Protein AF-A0A1C3E6M0-F1 (afdb_monomer_lite)

Sequence (170 aa):
MLKSMIMTTCRLSLVVAIVCGVIVSLPVGAQEDAKPAKKPAQGVAQPFNLPDSIKLTDEQTKKLEELKKEATPKLEAAVKKVEDVLTKDQKKARKTASDTAKAAGKKGKELKDAVTEALKLSDEQKESMAKAEKELTDLQKATREQVVAMLTDEQKANLPTPGKKKAKAK

Foldseek 3Di:
DDDDDDDDDDDDDDDDDDDDDDDDDDDDDDDPCPPPDDDPDCLLCVLLDADPVFDDDPVLVVLSVVLSVVLNVVLVVLVVQLVVLADPVLVVQLVVQLVVCVVVVHDDPRSVVSSVVSSPHDPVSVVSNVVSVVSSVVSSVVSNVSNLVSDDPVSNVRGDDVPPDPPPPD

Structure (mmCIF, N/CA/C/O backbone):
data_AF-A0A1C3E6M0-F1
#
_entry.id   AF-A0A1C3E6M0-F1
#
loop_
_atom_site.group_PDB
_atom_site.id
_atom_site.type_symbol
_atom_site.label_atom_id
_atom_site.label_alt_id
_atom_site.label_comp_id
_atom_site.label_asym_id
_atom_site.label_entity_id
_atom_site.label_seq_id
_atom_site.pdbx_PDB_ins_code
_atom_site.Cartn_x
_atom_site.Cartn_y
_atom_site.Cartn_z
_atom_site.occupancy
_atom_site.B_iso_or_equiv
_atom_site.auth_seq_id
_atom_site.auth_comp_id
_atom_site.auth_asym_id
_atom_site.auth_atom_id
_atom_site.pdbx_PDB_model_num
ATOM 1 N N . MET A 1 1 ? -19.185 -0.957 -61.609 1.00 34.84 1 MET A N 1
ATOM 2 C CA . MET A 1 1 ? -17.955 -1.569 -61.063 1.00 34.84 1 MET A CA 1
ATOM 3 C C . MET A 1 1 ? -16.984 -0.461 -60.662 1.00 34.84 1 MET A C 1
ATOM 5 O O . MET A 1 1 ? -16.895 0.496 -61.410 1.00 34.84 1 MET A O 1
ATOM 9 N N . LEU A 1 2 ? -16.362 -0.613 -59.480 1.00 35.62 2 LEU A N 1
ATOM 10 C CA . LEU A 1 2 ? -15.117 -0.014 -58.929 1.00 35.62 2 LEU A CA 1
ATOM 11 C C . LEU A 1 2 ? -14.813 1.483 -59.199 1.00 35.62 2 LEU A C 1
ATOM 13 O O . LEU A 1 2 ? -14.630 1.885 -60.335 1.00 35.62 2 LEU A O 1
ATOM 17 N N . LYS A 1 3 ? -14.821 2.376 -58.191 1.00 40.97 3 LYS A N 1
ATOM 18 C CA . LYS A 1 3 ? -13.792 2.629 -57.138 1.00 40.97 3 LYS A CA 1
ATOM 19 C C . LYS A 1 3 ? -12.402 3.026 -57.668 1.00 40.97 3 LYS A C 1
ATOM 21 O O . LYS A 1 3 ? -11.694 2.167 -58.171 1.00 40.97 3 LYS A O 1
ATOM 26 N N . SER A 1 4 ? -12.002 4.275 -57.404 1.00 36.69 4 SER A N 1
ATOM 27 C CA . SER A 1 4 ? -10.713 4.679 -56.788 1.00 36.69 4 SER A CA 1
ATOM 28 C C . SER A 1 4 ? -10.644 6.212 -56.784 1.00 36.69 4 SER A C 1
ATOM 30 O O . SER A 1 4 ? -10.640 6.822 -57.843 1.00 36.69 4 SER A O 1
ATOM 32 N N . MET A 1 5 ? -10.908 6.899 -55.672 1.00 39.94 5 MET A N 1
ATOM 33 C CA . MET A 1 5 ? -10.100 7.088 -54.454 1.00 39.94 5 MET A CA 1
ATOM 34 C C . MET A 1 5 ? -8.982 8.124 -54.647 1.00 39.94 5 MET A C 1
ATOM 36 O O . MET A 1 5 ? -7.997 7.916 -55.347 1.00 39.94 5 MET A O 1
ATOM 40 N N . ILE A 1 6 ? -9.245 9.272 -54.023 1.00 43.56 6 ILE A N 1
ATOM 41 C CA . ILE A 1 6 ? -8.559 10.556 -54.099 1.00 43.56 6 ILE A CA 1
ATOM 42 C C . ILE A 1 6 ? -7.253 10.502 -53.309 1.00 43.56 6 ILE A C 1
ATOM 44 O O . ILE A 1 6 ? -7.228 10.179 -52.123 1.00 43.56 6 ILE A O 1
ATOM 48 N N . MET A 1 7 ? -6.182 10.860 -54.005 1.00 35.66 7 MET A N 1
ATOM 49 C CA . MET A 1 7 ? -4.851 11.136 -53.493 1.00 35.66 7 MET A CA 1
ATOM 50 C C . MET A 1 7 ? -4.698 12.654 -53.424 1.00 35.66 7 MET A C 1
ATOM 52 O O . MET A 1 7 ? -4.713 13.305 -54.466 1.00 35.66 7 MET A O 1
ATOM 56 N N . THR A 1 8 ? -4.553 13.248 -52.237 1.00 45.34 8 THR A N 1
ATOM 57 C CA . THR A 1 8 ? -3.971 14.596 -52.133 1.00 45.34 8 THR A CA 1
ATOM 58 C C . THR A 1 8 ? -3.277 14.805 -50.791 1.00 45.34 8 THR A C 1
ATOM 60 O O . THR A 1 8 ? -3.798 14.527 -49.716 1.00 45.34 8 THR A O 1
ATOM 63 N N . THR A 1 9 ? -2.045 15.255 -50.939 1.00 39.47 9 THR A N 1
ATOM 64 C CA . THR A 1 9 ? -0.929 15.470 -50.028 1.00 39.47 9 THR A CA 1
ATOM 65 C C . THR A 1 9 ? -1.027 16.761 -49.202 1.00 39.47 9 THR A C 1
ATOM 67 O O . THR A 1 9 ? -1.640 17.732 -49.627 1.00 39.47 9 THR A O 1
ATOM 70 N N . CYS A 1 10 ? -0.323 16.746 -48.059 1.00 37.41 10 CYS A N 1
ATOM 71 C CA . CYS A 1 10 ? 0.381 17.838 -47.362 1.00 37.41 10 CYS A CA 1
ATOM 72 C C . CYS A 1 10 ? -0.211 19.260 -47.336 1.00 37.41 10 CYS A C 1
ATOM 74 O O . CYS A 1 10 ? -0.262 19.922 -48.367 1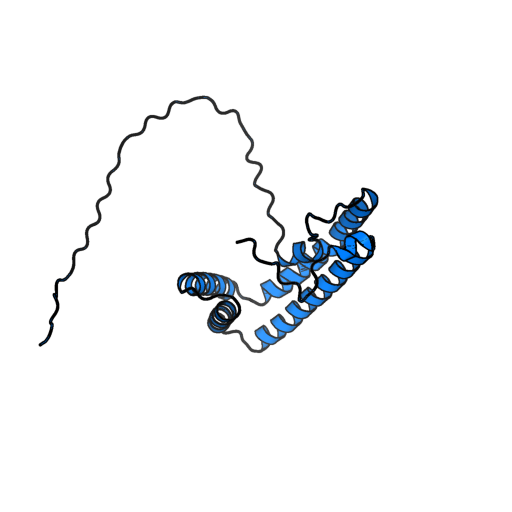.00 37.41 10 CYS A O 1
ATOM 76 N N . ARG A 1 11 ? -0.358 19.829 -46.124 1.00 43.22 11 ARG A N 1
ATOM 77 C CA . ARG A 1 11 ? 0.230 21.144 -45.783 1.00 43.22 11 ARG A CA 1
ATOM 78 C C . ARG A 1 11 ? 0.248 21.432 -44.275 1.00 43.22 11 ARG A C 1
ATOM 80 O O . ARG A 1 11 ? -0.769 21.418 -43.595 1.00 43.22 11 ARG A O 1
ATOM 87 N N . LEU A 1 12 ? 1.467 21.694 -43.815 1.00 37.31 12 LEU A N 1
ATOM 88 C CA . LEU A 1 12 ? 1.895 22.339 -42.578 1.00 37.31 12 LEU A CA 1
ATOM 89 C C . LEU A 1 12 ? 1.437 23.811 -42.592 1.00 37.31 12 LEU A C 1
ATOM 91 O O . LEU A 1 12 ? 1.638 24.444 -43.623 1.00 37.31 12 LEU A O 1
ATOM 95 N N . SER A 1 13 ? 0.890 24.354 -41.495 1.00 40.03 13 SER A N 1
ATOM 96 C CA . SER A 1 13 ? 0.903 25.804 -41.210 1.00 40.03 13 SER A CA 1
ATOM 97 C C . SER A 1 13 ? 0.562 26.114 -39.745 1.00 40.03 13 SER A C 1
ATOM 99 O O . SER A 1 13 ? -0.545 25.880 -39.271 1.00 40.03 13 SER A O 1
ATOM 101 N N . LEU A 1 14 ? 1.565 26.670 -39.069 1.00 36.56 14 LEU A N 1
ATOM 102 C CA . LEU A 1 14 ? 1.582 27.356 -37.778 1.00 36.56 14 LEU A CA 1
ATOM 103 C C . LEU A 1 14 ? 1.166 28.822 -37.989 1.00 36.56 14 LEU A C 1
ATOM 105 O O . LEU A 1 14 ? 1.836 29.489 -38.769 1.00 36.56 14 LEU A O 1
ATOM 109 N N . VAL A 1 15 ? 0.167 29.351 -37.265 1.00 43.16 15 VAL A N 1
ATOM 110 C CA . VAL A 1 15 ? 0.027 30.804 -37.010 1.00 43.16 15 VAL A CA 1
ATOM 111 C C . VAL A 1 15 ? -0.580 31.042 -35.621 1.00 43.16 15 VAL A C 1
ATOM 113 O O . VAL A 1 15 ? -1.692 30.619 -35.319 1.00 43.16 15 VAL A O 1
ATOM 116 N N . VAL A 1 16 ? 0.202 31.736 -34.795 1.00 39.88 16 VAL A N 1
ATOM 117 C CA . VAL A 1 16 ? -0.138 32.373 -33.517 1.00 39.88 16 VAL A CA 1
ATOM 118 C C . VAL A 1 16 ? -0.926 33.658 -33.791 1.00 39.88 16 VAL A C 1
ATOM 120 O O . VAL A 1 16 ? -0.504 34.451 -34.628 1.00 39.88 16 VAL A O 1
ATOM 123 N N . ALA A 1 17 ? -2.014 33.909 -33.057 1.00 43.00 17 ALA A N 1
ATOM 124 C CA . ALA A 1 17 ? -2.671 35.216 -33.024 1.00 43.00 17 ALA A CA 1
ATOM 125 C C . ALA A 1 17 ? -3.084 35.581 -31.588 1.00 43.00 17 ALA A C 1
ATOM 127 O O . ALA A 1 17 ? -3.916 34.929 -30.962 1.00 43.00 17 ALA A O 1
ATOM 128 N N . ILE A 1 18 ? -2.425 36.627 -31.096 1.00 44.56 18 ILE A N 1
ATOM 129 C CA . ILE A 1 18 ? -2.589 37.335 -29.825 1.00 44.56 18 ILE A CA 1
ATOM 130 C C . ILE A 1 18 ? -3.790 38.281 -29.947 1.00 44.56 18 ILE A C 1
ATOM 132 O O . ILE A 1 18 ? -3.799 39.090 -30.870 1.00 44.56 18 ILE A O 1
ATOM 136 N N . VAL A 1 19 ? -4.749 38.249 -29.009 1.00 39.69 19 VAL A N 1
ATOM 137 C CA . VAL A 1 19 ? -5.765 39.310 -28.857 1.00 39.69 19 VAL A CA 1
ATOM 138 C C . VAL A 1 19 ? -6.077 39.588 -27.376 1.00 39.69 19 VAL A C 1
ATOM 140 O O . VAL A 1 19 ? -6.593 38.737 -26.661 1.00 39.69 19 VAL A O 1
ATOM 143 N N . CYS A 1 20 ? -5.744 40.829 -27.001 1.00 35.72 20 CYS A N 1
ATOM 144 C CA . CYS A 1 20 ? -6.321 41.762 -26.023 1.00 35.72 20 CYS A CA 1
ATOM 145 C C . CYS A 1 20 ? -6.553 41.362 -24.559 1.00 35.72 20 CYS A C 1
ATOM 147 O O . CYS A 1 20 ? -7.492 40.656 -24.202 1.00 35.72 20 CYS A O 1
ATOM 149 N N . GLY A 1 21 ? -5.763 42.009 -23.696 1.00 39.09 21 GLY A N 1
ATOM 150 C CA . GLY A 1 21 ? -6.046 42.181 -22.280 1.00 39.09 21 GLY A CA 1
ATOM 151 C C . GLY A 1 21 ? -6.934 43.394 -21.988 1.00 39.09 21 GLY A C 1
ATOM 152 O O . GLY A 1 21 ? -6.786 44.453 -22.592 1.00 39.09 21 GLY A O 1
ATOM 153 N N . VAL A 1 22 ? -7.800 43.216 -20.991 1.00 38.12 22 VAL A N 1
ATOM 154 C CA . VAL A 1 22 ? -8.285 44.244 -20.063 1.00 38.12 22 VAL A CA 1
ATOM 155 C C . VAL A 1 22 ? -8.357 43.545 -18.704 1.00 38.12 22 VAL A C 1
ATOM 157 O O . VAL A 1 22 ? -9.219 42.697 -18.490 1.00 38.12 22 VAL A O 1
ATOM 160 N N . ILE A 1 23 ? -7.414 43.838 -17.807 1.00 42.34 23 ILE A N 1
ATOM 161 C CA . ILE A 1 23 ? -7.448 43.372 -16.415 1.00 42.34 23 ILE A CA 1
ATOM 162 C C . ILE A 1 23 ? -7.881 44.564 -15.567 1.00 42.34 23 ILE A C 1
ATOM 164 O O . ILE A 1 23 ? -7.154 45.545 -15.437 1.00 42.34 23 ILE A O 1
ATOM 168 N N . VAL A 1 24 ? -9.090 44.471 -15.018 1.00 49.28 24 VAL A N 1
ATOM 169 C CA . VAL A 1 24 ? -9.575 45.328 -13.935 1.00 49.28 24 VAL A CA 1
ATOM 170 C C . VAL A 1 24 ? -8.914 44.844 -12.645 1.00 49.28 24 VAL A C 1
ATOM 172 O O . VAL A 1 24 ? -9.158 43.723 -12.203 1.00 49.28 24 VAL A O 1
ATOM 175 N N . SER A 1 25 ? -8.061 45.678 -12.054 1.00 47.59 25 SER A N 1
ATOM 176 C CA . SER A 1 25 ? -7.493 45.443 -10.726 1.00 47.59 25 SER A CA 1
ATOM 177 C C . SER A 1 25 ? -8.536 45.725 -9.644 1.00 47.59 25 SER A C 1
ATOM 179 O O . SER A 1 25 ? -8.933 46.870 -9.443 1.00 47.59 25 SER A O 1
ATOM 181 N N . LEU A 1 26 ? -8.925 44.686 -8.906 1.00 42.91 26 LEU A N 1
ATOM 182 C CA . LEU A 1 26 ? -9.460 44.792 -7.547 1.00 42.91 26 LEU A CA 1
ATOM 183 C C . LEU A 1 26 ? -8.437 44.148 -6.595 1.00 42.91 26 LEU A C 1
ATOM 185 O O . LEU A 1 26 ? -7.845 43.128 -6.962 1.00 42.91 26 LEU A O 1
ATOM 189 N N . PRO A 1 27 ? -8.188 44.714 -5.401 1.00 45.72 27 PRO A N 1
ATOM 190 C CA . PRO A 1 27 ? -7.193 44.188 -4.478 1.00 45.72 27 PRO A CA 1
ATOM 191 C C . PRO A 1 27 ? -7.729 42.894 -3.860 1.00 45.72 27 PRO A C 1
ATOM 193 O O . PRO A 1 27 ? -8.566 42.920 -2.960 1.00 45.72 27 PRO A O 1
ATOM 196 N N . VAL A 1 28 ? -7.270 41.747 -4.364 1.00 44.91 28 VAL A N 1
ATOM 197 C CA . VAL A 1 28 ? -7.496 40.468 -3.692 1.00 44.91 28 VAL A CA 1
ATOM 198 C C . VAL A 1 28 ? -6.576 40.428 -2.474 1.00 44.91 28 VAL A C 1
ATOM 200 O O . VAL A 1 28 ? -5.354 40.540 -2.588 1.00 44.91 28 VAL A O 1
ATOM 203 N N . GLY A 1 29 ? -7.186 40.373 -1.292 1.00 43.66 29 GLY A N 1
ATOM 204 C CA . GLY A 1 29 ? -6.479 40.211 -0.032 1.00 43.66 29 GLY A CA 1
ATOM 205 C C . GLY A 1 29 ? -5.615 38.954 -0.058 1.00 43.66 29 GLY A C 1
ATOM 206 O O . GLY A 1 29 ? -5.984 37.944 -0.656 1.00 43.66 29 GLY A O 1
ATOM 207 N N . ALA A 1 30 ? -4.459 39.053 0.592 1.00 49.25 30 ALA A N 1
ATOM 208 C CA . ALA A 1 30 ? -3.540 37.960 0.845 1.00 49.25 30 ALA A CA 1
ATOM 209 C C . ALA A 1 30 ? -4.284 36.741 1.417 1.00 49.25 30 ALA A C 1
ATOM 211 O O . ALA A 1 30 ? -4.649 36.710 2.589 1.00 49.25 30 ALA A O 1
ATOM 212 N N . GLN A 1 31 ? -4.498 35.736 0.575 1.00 39.69 31 GLN A N 1
ATOM 213 C CA . GLN A 1 31 ? -4.743 34.376 1.012 1.00 39.69 31 GLN A CA 1
ATOM 214 C C . GLN A 1 31 ? -3.389 33.683 0.898 1.00 39.69 31 GLN A C 1
ATOM 216 O O . GLN A 1 31 ? -2.926 33.415 -0.207 1.00 39.69 31 GLN A O 1
ATOM 221 N N . GLU A 1 32 ? -2.720 33.478 2.036 1.00 42.16 32 GLU A N 1
ATOM 222 C CA . GLU A 1 32 ? -1.572 32.579 2.121 1.00 42.16 32 GLU A CA 1
ATOM 223 C C . GLU A 1 32 ? -1.923 31.278 1.397 1.00 42.16 32 GLU A C 1
ATOM 225 O O . GLU A 1 32 ? -2.908 30.610 1.727 1.00 42.16 32 GLU A O 1
ATOM 230 N N . ASP A 1 33 ? -1.128 30.943 0.382 1.00 41.44 33 ASP A N 1
ATOM 231 C CA . ASP A 1 33 ? -1.165 29.675 -0.326 1.00 41.44 33 ASP A CA 1
ATOM 232 C C . ASP A 1 33 ? -0.873 28.530 0.658 1.00 41.44 33 ASP A C 1
ATOM 234 O O . ASP A 1 33 ? 0.241 28.006 0.749 1.00 41.44 33 ASP A O 1
ATOM 238 N N . ALA A 1 34 ? -1.893 28.104 1.402 1.00 45.34 34 ALA A N 1
ATOM 239 C CA . ALA A 1 34 ? -1.904 26.824 2.081 1.00 45.34 34 ALA A CA 1
ATOM 240 C C . ALA A 1 34 ? -1.834 25.745 0.997 1.00 45.34 34 ALA A C 1
ATOM 242 O O . ALA A 1 34 ? -2.838 25.323 0.418 1.00 45.34 34 ALA A O 1
ATOM 243 N N . LYS A 1 35 ? -0.603 25.335 0.683 1.00 45.56 35 LYS A N 1
ATOM 244 C CA . LYS A 1 35 ? -0.288 24.249 -0.241 1.00 45.56 35 LYS A CA 1
ATOM 245 C C . LYS A 1 35 ? -1.223 23.073 0.072 1.00 45.56 35 LYS A C 1
ATOM 247 O O . LYS A 1 35 ? -1.235 22.625 1.221 1.00 45.56 35 LYS A O 1
ATOM 252 N N . PRO A 1 36 ? -2.007 22.568 -0.899 1.00 46.09 36 PRO A N 1
ATOM 253 C CA . PRO A 1 36 ? -2.987 21.528 -0.624 1.00 46.09 36 PRO A CA 1
ATOM 254 C C . PRO A 1 36 ? -2.283 20.339 0.026 1.00 46.09 36 PRO A C 1
ATOM 256 O O . PRO A 1 36 ? -1.286 19.836 -0.506 1.00 46.09 36 PRO A O 1
ATOM 259 N N . ALA A 1 37 ? -2.780 19.919 1.194 1.00 51.12 37 ALA A N 1
ATOM 260 C CA . ALA A 1 37 ? -2.243 18.782 1.926 1.00 51.12 37 ALA A CA 1
ATOM 261 C C . ALA A 1 37 ? -2.131 17.588 0.968 1.00 51.12 37 ALA A C 1
ATOM 263 O O . ALA A 1 37 ? -3.119 17.158 0.362 1.00 51.12 37 ALA A O 1
ATOM 264 N N . LYS A 1 38 ? -0.905 17.085 0.767 1.00 53.56 38 LYS A N 1
ATOM 265 C CA . LYS A 1 38 ? -0.663 15.940 -0.117 1.00 53.56 38 LYS A CA 1
ATOM 266 C C . LYS A 1 38 ? -1.506 14.773 0.384 1.00 53.56 38 LYS A C 1
ATOM 268 O O . LYS A 1 38 ? -1.324 14.323 1.512 1.00 53.56 38 LYS A O 1
ATOM 273 N N . LYS A 1 39 ? -2.406 14.269 -0.466 1.00 57.44 39 LYS A N 1
ATOM 274 C CA . LYS A 1 39 ? -3.132 13.034 -0.164 1.00 57.44 39 LYS A CA 1
ATOM 275 C C . LYS A 1 39 ? -2.104 11.917 0.060 1.00 57.44 39 LYS A C 1
ATOM 277 O O . LYS A 1 39 ? -1.184 11.798 -0.757 1.00 57.44 39 LYS A O 1
ATOM 282 N N . PRO A 1 40 ? -2.237 11.125 1.137 1.00 62.22 40 PRO A N 1
ATOM 283 C CA . PRO A 1 40 ? -1.346 10.001 1.384 1.00 62.22 40 PRO A CA 1
ATOM 284 C C . PRO A 1 40 ? -1.332 9.064 0.175 1.00 62.22 40 PRO A C 1
ATOM 286 O O . PRO A 1 40 ? -2.339 8.921 -0.528 1.00 62.22 40 PRO A O 1
ATOM 289 N N . ALA A 1 41 ? -0.178 8.441 -0.080 1.00 73.88 41 ALA A N 1
ATOM 290 C CA . ALA A 1 41 ? -0.041 7.479 -1.166 1.00 73.88 41 ALA A CA 1
ATOM 291 C C . ALA A 1 41 ? -1.143 6.415 -1.060 1.00 73.88 41 ALA A C 1
ATOM 293 O O . ALA A 1 41 ? -1.515 5.996 0.039 1.00 73.88 41 ALA A O 1
ATOM 294 N N . GLN A 1 42 ? -1.675 5.969 -2.201 1.00 71.75 42 GLN A N 1
ATOM 295 C CA . GLN A 1 42 ? -2.854 5.099 -2.222 1.00 71.75 42 GLN A CA 1
ATOM 296 C C . GLN A 1 42 ? -2.653 3.815 -1.398 1.00 71.75 42 GLN A C 1
ATOM 298 O O . GLN A 1 42 ? -3.606 3.361 -0.778 1.00 71.75 42 GLN A O 1
ATOM 303 N N . GLY A 1 43 ? -1.424 3.287 -1.322 1.00 79.94 43 GLY A N 1
ATOM 304 C CA . GLY A 1 43 ? -1.075 2.123 -0.497 1.00 79.94 43 GLY A CA 1
ATOM 305 C C . GLY A 1 43 ? -1.069 2.364 1.020 1.00 79.94 43 GLY A C 1
ATOM 306 O O . GLY A 1 43 ? -1.168 1.405 1.775 1.00 79.94 43 GLY A O 1
ATOM 307 N N . VAL A 1 44 ? -1.006 3.618 1.470 1.00 90.50 44 VAL A N 1
ATOM 308 C CA . VAL A 1 44 ? -1.045 3.998 2.893 1.00 90.50 44 VAL A CA 1
ATOM 309 C C . VAL A 1 44 ? -2.481 4.258 3.346 1.00 90.50 44 VAL A C 1
ATOM 311 O O . VAL A 1 44 ? -2.879 3.850 4.428 1.00 90.50 44 VAL A O 1
ATOM 314 N N . ALA A 1 45 ? -3.293 4.900 2.502 1.00 89.56 45 ALA A N 1
ATOM 315 C CA . ALA A 1 45 ? -4.671 5.258 2.847 1.00 89.56 45 ALA A CA 1
ATOM 316 C C . ALA A 1 45 ? -5.660 4.083 2.749 1.00 89.56 45 ALA A C 1
ATOM 318 O O . ALA A 1 45 ? -6.647 4.039 3.481 1.00 89.56 45 ALA A O 1
ATOM 319 N N . GLN A 1 46 ? -5.409 3.139 1.831 1.00 90.38 46 GLN A N 1
ATOM 320 C CA . GLN A 1 46 ? -6.324 2.043 1.482 1.00 90.38 46 GLN A CA 1
ATOM 321 C C . GLN A 1 46 ? -6.934 1.289 2.679 1.00 90.38 46 GLN A C 1
ATOM 323 O O . GLN A 1 46 ? -8.162 1.161 2.706 1.00 90.38 46 GLN A O 1
ATOM 328 N N . PRO A 1 47 ? -6.146 0.816 3.666 1.00 93.00 47 PRO A N 1
ATOM 329 C CA . PRO A 1 47 ? -6.687 -0.008 4.745 1.00 93.00 47 PRO A CA 1
ATOM 330 C C . PRO A 1 47 ? -7.624 0.758 5.690 1.00 93.00 47 PRO A C 1
ATOM 332 O O . PRO A 1 47 ? -8.480 0.134 6.311 1.00 93.00 47 PRO A O 1
ATOM 335 N N . PHE A 1 48 ? -7.532 2.091 5.744 1.00 94.69 48 PHE A N 1
ATOM 336 C CA . PHE A 1 48 ? -8.381 2.946 6.584 1.00 94.69 48 PHE A CA 1
ATOM 337 C C . PHE A 1 48 ? -9.669 3.411 5.898 1.00 94.69 48 PHE A C 1
ATOM 339 O O . PHE A 1 48 ? -10.520 4.017 6.547 1.00 94.69 48 PHE A O 1
ATOM 346 N N . ASN A 1 49 ? -9.811 3.182 4.590 1.00 91.69 49 ASN A N 1
ATOM 347 C CA . ASN A 1 49 ? -10.971 3.659 3.847 1.00 91.69 49 ASN A CA 1
ATOM 348 C C . ASN A 1 49 ? -12.221 2.853 4.210 1.00 91.69 49 ASN A C 1
ATOM 350 O O . ASN A 1 49 ? -12.313 1.650 3.937 1.00 91.69 49 ASN A O 1
ATOM 354 N N . LEU A 1 50 ? -13.209 3.565 4.743 1.00 91.88 50 LEU A N 1
ATOM 355 C CA . LEU A 1 50 ? -14.550 3.067 5.006 1.00 91.88 50 LEU A CA 1
ATOM 356 C C . LEU A 1 50 ? -15.541 3.665 3.991 1.00 91.88 50 LEU A C 1
ATOM 358 O O . LEU A 1 50 ? -15.353 4.797 3.550 1.00 91.88 50 LEU A O 1
ATOM 362 N N . PRO A 1 51 ? -16.571 2.909 3.577 1.00 91.06 51 PRO A N 1
ATOM 363 C CA . PRO A 1 51 ? -17.714 3.444 2.842 1.00 91.06 51 PRO A CA 1
ATOM 364 C C . PRO A 1 51 ? -18.399 4.602 3.574 1.00 91.06 51 PRO A C 1
ATOM 366 O O . PRO A 1 51 ? -18.571 4.535 4.788 1.00 91.06 51 PRO A O 1
ATOM 369 N N . ASP A 1 52 ? -18.910 5.582 2.825 1.00 89.31 52 ASP A N 1
ATOM 370 C CA . ASP A 1 52 ? -19.652 6.731 3.378 1.00 89.31 52 ASP A CA 1
ATOM 371 C C . ASP A 1 52 ? -20.928 6.325 4.143 1.00 89.31 52 ASP A C 1
ATOM 373 O O . ASP A 1 52 ? -21.458 7.086 4.950 1.00 89.31 52 ASP A O 1
ATOM 377 N N . SER A 1 53 ? -21.431 5.108 3.908 1.00 89.50 53 SER A N 1
ATOM 378 C CA . SER A 1 53 ? -22.564 4.524 4.630 1.00 89.50 53 SER A CA 1
ATOM 379 C C . SER A 1 53 ? -22.234 4.114 6.070 1.00 89.50 53 SER A C 1
ATOM 381 O O . SER A 1 53 ? -23.154 3.863 6.845 1.00 89.50 53 SER A O 1
ATOM 383 N N . ILE A 1 54 ? -20.953 4.034 6.448 1.00 93.19 54 ILE A N 1
ATOM 384 C CA . ILE A 1 54 ? -20.520 3.724 7.814 1.00 93.19 54 ILE A CA 1
ATOM 385 C C . ILE A 1 54 ? -20.193 5.032 8.533 1.00 93.19 54 ILE A C 1
ATOM 387 O O . ILE A 1 54 ? -19.156 5.650 8.300 1.00 93.19 54 ILE A O 1
ATOM 391 N N . LYS A 1 55 ? -21.082 5.435 9.443 1.00 93.81 55 LYS A N 1
ATOM 392 C CA . LYS A 1 55 ? -20.831 6.534 10.381 1.00 93.81 55 LYS A CA 1
ATOM 393 C C . LYS A 1 55 ? -20.175 5.973 11.634 1.00 93.81 55 LYS A C 1
ATOM 395 O O . LYS A 1 55 ? -20.748 5.087 12.267 1.00 93.81 55 LYS A O 1
ATOM 400 N N . LEU A 1 56 ? -18.986 6.469 11.962 1.00 95.06 56 LEU A N 1
ATOM 401 C CA . LEU A 1 56 ? -18.267 6.098 13.178 1.00 95.06 56 LEU A CA 1
ATOM 402 C C . LEU A 1 56 ? -18.773 6.908 14.370 1.00 95.06 56 LEU A C 1
ATOM 404 O O . LEU A 1 56 ? -19.111 8.081 14.222 1.00 95.06 56 LEU A O 1
ATOM 408 N N . THR A 1 57 ? -18.785 6.291 15.547 1.00 96.50 57 THR A N 1
ATOM 409 C CA . THR A 1 57 ? -18.949 7.013 16.815 1.00 96.50 57 THR A CA 1
ATOM 410 C C . THR A 1 57 ? -17.665 7.765 17.182 1.00 96.50 57 THR A C 1
ATOM 412 O O . THR A 1 57 ? -16.600 7.516 16.605 1.00 96.50 57 THR A O 1
ATOM 415 N N . ASP A 1 58 ? -17.726 8.651 18.176 1.00 96.38 58 ASP A N 1
ATOM 416 C CA . ASP A 1 58 ? -16.544 9.378 18.662 1.00 96.38 58 ASP A CA 1
ATOM 417 C C . ASP A 1 58 ? -15.462 8.422 19.187 1.00 96.38 58 ASP A C 1
ATOM 419 O O . ASP A 1 58 ? -14.276 8.575 18.891 1.00 96.38 58 ASP A O 1
ATOM 423 N N . GLU A 1 59 ? -15.869 7.365 19.896 1.00 94.69 59 GLU A N 1
ATOM 424 C CA . GLU A 1 59 ? -14.951 6.340 20.397 1.00 94.69 59 GLU A CA 1
ATOM 425 C C . GLU A 1 59 ? -14.267 5.565 19.262 1.00 94.69 59 GLU A C 1
ATOM 427 O O . GLU A 1 59 ? -13.063 5.308 19.318 1.00 94.69 59 GLU A O 1
ATOM 432 N N . GLN A 1 60 ? -15.014 5.203 18.214 1.00 96.00 60 GLN A N 1
ATOM 433 C CA . GLN A 1 60 ? -14.464 4.527 17.036 1.00 96.00 60 GLN A CA 1
ATOM 434 C C . GLN A 1 60 ? -13.538 5.450 16.245 1.00 96.00 60 GLN A C 1
ATOM 436 O O . GLN A 1 60 ? -12.491 5.012 15.771 1.00 96.00 60 GLN A O 1
ATOM 441 N N . THR A 1 61 ? -13.887 6.732 16.145 1.00 95.81 61 THR A N 1
ATOM 442 C CA . THR A 1 61 ? -13.053 7.751 15.503 1.00 95.81 61 THR A CA 1
ATOM 443 C C . THR A 1 61 ? -11.723 7.889 16.236 1.00 95.81 61 THR A C 1
ATOM 445 O O . THR A 1 61 ? -10.672 7.807 15.605 1.00 95.81 61 THR A O 1
ATOM 448 N N . LYS A 1 62 ? -11.744 7.974 17.572 1.00 96.62 62 LYS A N 1
ATOM 449 C CA . LYS A 1 62 ? -10.527 8.029 18.394 1.00 96.62 62 LYS A CA 1
ATOM 450 C C . LYS A 1 62 ? -9.646 6.787 18.208 1.00 96.62 62 LYS A C 1
ATOM 452 O O . LYS A 1 62 ? -8.444 6.925 17.986 1.00 96.62 62 LYS A O 1
ATOM 457 N N . LYS A 1 63 ? -10.239 5.585 18.221 1.00 95.31 63 LYS A N 1
ATOM 458 C CA . LYS A 1 63 ? -9.523 4.321 17.946 1.00 95.31 63 LYS A CA 1
ATOM 459 C C . LYS A 1 63 ? -8.921 4.295 16.539 1.00 95.31 63 LYS A C 1
ATOM 461 O O . LYS A 1 63 ? -7.794 3.842 16.358 1.00 95.31 63 LYS A O 1
ATOM 466 N N . LEU A 1 64 ? -9.646 4.799 15.540 1.00 95.88 64 LEU A N 1
ATOM 467 C CA . LEU A 1 64 ? -9.157 4.885 14.166 1.00 95.88 64 LEU A CA 1
ATOM 468 C C . LEU A 1 64 ? -7.989 5.869 14.034 1.00 95.88 64 LEU A C 1
ATOM 470 O O . LEU A 1 64 ? -7.046 5.596 13.296 1.00 95.88 64 LEU A O 1
ATOM 474 N N . GLU A 1 65 ? -8.029 7.008 14.723 1.00 95.56 65 GLU A N 1
ATOM 475 C CA . GLU A 1 65 ? -6.927 7.975 14.726 1.00 95.56 65 GLU A CA 1
ATOM 476 C C . GLU A 1 65 ? -5.670 7.434 15.406 1.00 95.56 65 GLU A C 1
ATOM 478 O O . GLU A 1 65 ? -4.566 7.632 14.899 1.00 95.56 65 GLU A O 1
ATOM 483 N N . GLU A 1 66 ? -5.821 6.726 16.523 1.00 95.81 66 GLU A N 1
ATOM 484 C CA . GLU A 1 66 ? -4.715 6.041 17.193 1.00 95.81 66 GLU A CA 1
ATOM 485 C C . GLU A 1 66 ? -4.099 4.969 16.288 1.00 95.81 66 GLU A C 1
ATOM 487 O O . GLU A 1 66 ? -2.887 4.969 16.058 1.00 95.81 66 GLU A O 1
ATOM 492 N N . LEU A 1 67 ? -4.941 4.148 15.653 1.00 95.62 67 LEU A N 1
ATOM 493 C CA . LEU A 1 67 ? -4.489 3.157 14.684 1.00 95.62 67 LEU A CA 1
ATOM 494 C C . LEU A 1 67 ? -3.770 3.806 13.492 1.00 95.62 67 LEU A C 1
ATOM 496 O O . LEU A 1 67 ? -2.741 3.306 13.041 1.00 95.62 67 LEU A O 1
ATOM 500 N N . LYS A 1 68 ? -4.264 4.944 12.986 1.00 95.38 68 LYS A N 1
ATOM 501 C CA . LYS A 1 68 ? -3.581 5.703 11.929 1.00 95.38 68 LYS A CA 1
ATOM 502 C C . LYS A 1 68 ? -2.198 6.164 12.379 1.00 95.38 68 LYS A C 1
ATOM 504 O O . LYS A 1 68 ? -1.266 6.041 11.588 1.00 95.38 68 LYS A O 1
ATOM 509 N N . LYS A 1 69 ? -2.037 6.662 13.608 1.00 95.88 69 LYS A N 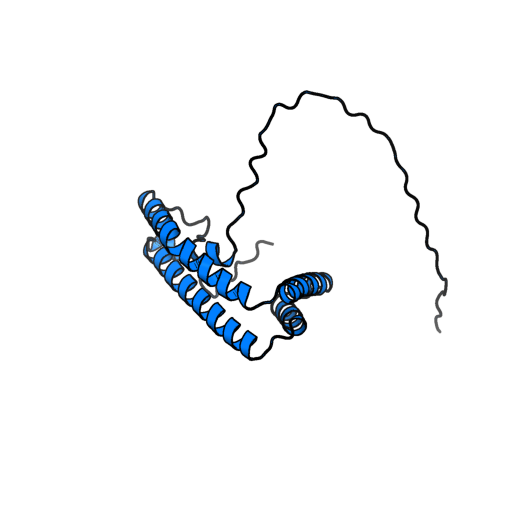1
ATOM 510 C CA . LYS A 1 69 ? -0.729 7.099 14.132 1.00 95.88 69 LYS A CA 1
ATOM 511 C C . LYS A 1 69 ? 0.282 5.952 14.170 1.00 95.88 69 LYS A C 1
ATOM 513 O O . LYS A 1 69 ? 1.443 6.167 13.835 1.00 95.88 69 LYS A O 1
ATOM 518 N N . GLU A 1 70 ? -0.156 4.745 14.519 1.00 94.25 70 GLU A N 1
ATOM 519 C CA . GLU A 1 70 ? 0.723 3.575 14.598 1.00 94.25 70 GLU A CA 1
ATOM 520 C C . GLU A 1 70 ? 1.020 2.945 13.225 1.00 94.25 70 GLU A C 1
ATOM 522 O O . GLU A 1 70 ? 2.167 2.620 12.906 1.00 94.25 70 GLU A O 1
ATOM 527 N N . ALA A 1 71 ? -0.010 2.753 12.398 1.00 95.00 71 ALA A N 1
ATOM 528 C CA . ALA A 1 71 ? 0.100 1.980 11.164 1.00 95.00 71 ALA A CA 1
ATOM 529 C C . ALA A 1 71 ? 0.564 2.812 9.958 1.00 95.00 71 ALA A C 1
ATOM 531 O O . ALA A 1 71 ? 1.227 2.268 9.075 1.00 95.00 71 ALA A O 1
ATOM 532 N N . THR A 1 72 ? 0.294 4.124 9.917 1.00 94.69 72 THR A N 1
ATOM 533 C CA . THR A 1 72 ? 0.758 5.008 8.826 1.00 94.69 72 THR A CA 1
ATOM 534 C C . THR A 1 72 ? 2.273 4.946 8.606 1.00 94.69 72 THR A C 1
ATOM 536 O O . THR A 1 72 ? 2.665 4.660 7.475 1.00 94.69 72 THR A O 1
ATOM 539 N N . PRO A 1 73 ? 3.151 5.128 9.617 1.00 95.56 73 PRO A N 1
ATOM 540 C CA . PRO A 1 73 ? 4.597 5.079 9.385 1.00 95.56 73 PRO A CA 1
ATOM 541 C C . PRO A 1 73 ? 5.075 3.697 8.910 1.00 95.56 73 PRO A C 1
ATOM 543 O O . PRO A 1 73 ? 5.967 3.610 8.064 1.00 95.56 73 PRO A O 1
ATOM 546 N N . LYS A 1 74 ? 4.452 2.611 9.392 1.00 95.19 74 LYS A N 1
ATOM 547 C CA . LYS A 1 74 ? 4.755 1.238 8.949 1.00 95.19 74 LYS A CA 1
ATOM 548 C C . LYS A 1 74 ? 4.371 1.041 7.476 1.00 95.19 74 LYS A C 1
ATOM 550 O O . LYS A 1 74 ? 5.162 0.518 6.692 1.00 95.19 74 LYS A O 1
ATOM 555 N N . LEU A 1 75 ? 3.185 1.509 7.083 1.00 95.38 75 LEU A N 1
ATOM 556 C CA . LEU A 1 75 ? 2.697 1.444 5.704 1.00 95.38 75 LEU A CA 1
ATOM 557 C C . LEU A 1 75 ? 3.527 2.323 4.765 1.00 95.38 75 LEU A C 1
ATOM 559 O O . LEU A 1 75 ? 3.846 1.897 3.661 1.00 95.38 75 LEU A O 1
ATOM 563 N N . GLU A 1 76 ? 3.918 3.524 5.190 1.00 94.81 76 GLU A N 1
ATOM 564 C CA . GLU A 1 76 ? 4.805 4.396 4.415 1.00 94.81 76 GLU A CA 1
ATOM 565 C C . GLU A 1 76 ? 6.169 3.750 4.175 1.00 94.81 76 GLU A C 1
ATOM 567 O O . GLU A 1 76 ? 6.682 3.803 3.057 1.00 94.81 76 GLU A O 1
ATOM 572 N N . ALA A 1 77 ? 6.746 3.112 5.197 1.00 94.69 77 ALA A N 1
ATOM 573 C CA . ALA A 1 77 ? 7.993 2.373 5.055 1.00 94.69 77 ALA A CA 1
ATOM 574 C C . ALA A 1 77 ? 7.846 1.202 4.069 1.00 94.69 77 ALA A C 1
ATOM 576 O O . ALA A 1 77 ? 8.687 1.041 3.185 1.00 94.69 77 ALA A O 1
ATOM 577 N N . ALA A 1 78 ? 6.761 0.428 4.158 1.00 95.12 78 ALA A N 1
ATOM 578 C CA . ALA A 1 78 ? 6.493 -0.674 3.235 1.00 95.12 78 ALA A CA 1
ATOM 579 C C . ALA A 1 78 ? 6.260 -0.193 1.789 1.00 95.12 78 ALA A C 1
ATOM 581 O O . ALA A 1 78 ? 6.800 -0.771 0.848 1.00 95.12 78 ALA A O 1
ATOM 582 N N . VAL A 1 79 ? 5.524 0.908 1.591 1.00 93.69 79 VAL A N 1
ATOM 583 C CA . VAL A 1 79 ? 5.350 1.525 0.265 1.00 93.69 79 VAL A CA 1
ATOM 584 C C . VAL A 1 79 ? 6.694 1.987 -0.299 1.00 93.69 79 VAL A C 1
ATOM 586 O O . VAL A 1 79 ? 6.983 1.713 -1.462 1.00 93.69 79 VAL A O 1
ATOM 589 N N . LYS A 1 80 ? 7.546 2.625 0.515 1.00 93.25 80 LYS A N 1
ATOM 590 C CA . LYS A 1 80 ? 8.896 3.030 0.090 1.00 93.25 80 LYS 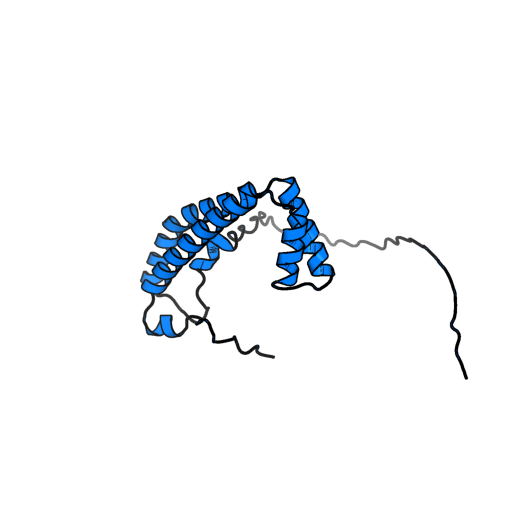A CA 1
ATOM 591 C C . LYS A 1 80 ? 9.744 1.833 -0.329 1.00 93.25 80 LYS A C 1
ATOM 593 O O . LYS A 1 80 ? 10.342 1.891 -1.395 1.00 93.25 80 LYS A O 1
ATOM 598 N N . LYS A 1 81 ? 9.719 0.723 0.421 1.00 93.19 81 LYS A N 1
ATOM 599 C CA . LYS A 1 81 ? 10.421 -0.516 0.032 1.00 93.19 81 LYS A CA 1
ATOM 600 C C . LYS A 1 81 ? 10.030 -0.979 -1.369 1.00 93.19 81 LYS A C 1
ATOM 602 O O . LYS A 1 81 ? 10.910 -1.308 -2.153 1.00 93.19 81 LYS A O 1
ATOM 607 N N . VAL A 1 82 ? 8.737 -0.964 -1.705 1.00 92.88 82 VAL A N 1
ATOM 608 C CA . VAL A 1 82 ? 8.261 -1.311 -3.057 1.00 92.88 82 VAL A CA 1
ATOM 609 C C . VAL A 1 82 ? 8.761 -0.304 -4.095 1.00 92.88 82 VAL A C 1
ATOM 611 O O . VAL A 1 82 ? 9.196 -0.683 -5.182 1.00 92.88 82 VAL A O 1
ATOM 614 N N . GLU A 1 83 ? 8.707 0.992 -3.785 1.00 90.81 83 GLU A N 1
ATOM 615 C CA . GLU A 1 83 ? 9.158 2.034 -4.705 1.00 90.81 83 GLU A CA 1
ATOM 616 C C . GLU A 1 83 ? 10.666 2.001 -4.955 1.00 90.81 83 GLU A C 1
ATOM 618 O O . GLU A 1 83 ? 11.097 2.302 -6.068 1.00 90.81 83 GLU A O 1
ATOM 623 N N . ASP A 1 84 ? 11.465 1.649 -3.956 1.00 92.88 84 ASP A N 1
ATOM 624 C CA . ASP A 1 84 ? 12.926 1.683 -4.016 1.00 92.88 84 ASP A CA 1
ATOM 625 C C . ASP A 1 84 ? 13.532 0.492 -4.767 1.00 92.88 84 ASP A C 1
ATOM 627 O O . ASP A 1 84 ? 14.695 0.555 -5.161 1.00 92.88 84 ASP A O 1
ATOM 631 N N . VAL A 1 85 ? 12.733 -0.534 -5.092 1.00 93.88 85 VAL A N 1
ATOM 632 C CA . VAL A 1 85 ? 13.147 -1.606 -6.018 1.00 93.88 85 VAL A CA 1
ATOM 633 C C . VAL A 1 85 ? 13.459 -1.058 -7.416 1.00 93.88 85 VAL A C 1
ATOM 635 O O . VAL A 1 85 ? 14.298 -1.603 -8.137 1.00 93.88 85 VAL A O 1
ATOM 638 N N . LEU A 1 86 ? 12.780 0.020 -7.819 1.00 93.06 86 LEU A N 1
ATOM 639 C CA . LEU A 1 86 ? 12.961 0.631 -9.131 1.00 93.06 86 LEU A CA 1
ATOM 640 C C . LEU A 1 86 ? 14.002 1.746 -9.088 1.00 93.06 86 LEU A C 1
ATOM 642 O O . LEU A 1 86 ? 13.945 2.653 -8.255 1.00 93.06 86 LEU A O 1
ATOM 646 N N . THR A 1 87 ? 14.877 1.769 -10.090 1.00 93.12 87 THR A N 1
ATOM 647 C CA . THR A 1 87 ? 15.780 2.904 -10.301 1.00 93.12 87 THR A CA 1
ATOM 648 C C . THR A 1 87 ? 15.009 4.160 -10.721 1.00 93.12 87 THR A C 1
ATOM 650 O O . THR A 1 87 ? 13.860 4.104 -11.174 1.00 93.12 87 THR A O 1
ATOM 653 N N . LYS A 1 88 ? 15.646 5.334 -10.620 1.00 91.94 88 LYS A N 1
ATOM 654 C CA . LYS A 1 88 ? 15.042 6.605 -11.068 1.00 91.94 88 LYS A CA 1
ATOM 655 C C . LYS A 1 88 ? 14.620 6.556 -12.542 1.00 91.94 88 LYS A C 1
ATOM 657 O O . LYS A 1 88 ? 13.548 7.060 -12.881 1.00 91.94 88 LYS A O 1
ATOM 662 N N . ASP A 1 89 ? 15.418 5.923 -13.397 1.00 91.31 89 ASP A N 1
ATOM 663 C CA . ASP A 1 89 ? 15.119 5.815 -14.826 1.00 91.31 89 ASP A CA 1
ATOM 664 C C . ASP A 1 89 ? 14.001 4.809 -15.100 1.00 91.31 89 ASP A C 1
ATOM 666 O O . ASP A 1 89 ? 13.090 5.112 -15.870 1.00 91.31 89 ASP A O 1
ATOM 670 N N . GLN A 1 90 ? 13.960 3.686 -14.376 1.00 93.44 90 GLN A N 1
ATOM 671 C CA . GLN A 1 90 ? 12.821 2.764 -14.423 1.00 93.44 90 GLN A CA 1
ATOM 672 C C . GLN A 1 90 ? 11.526 3.431 -13.936 1.00 93.44 90 GLN A C 1
ATOM 674 O O . GLN A 1 90 ? 10.473 3.225 -14.534 1.00 93.44 90 GLN A O 1
ATOM 679 N N . LYS A 1 91 ? 11.567 4.302 -12.916 1.00 92.56 91 LYS A N 1
ATOM 680 C CA . LYS A 1 91 ? 10.390 5.080 -12.473 1.00 92.56 91 LYS A CA 1
ATOM 681 C C . LYS A 1 91 ? 9.871 6.017 -13.576 1.00 92.56 91 LYS A C 1
ATOM 683 O O . LYS A 1 91 ? 8.656 6.115 -13.771 1.00 92.56 91 LYS A O 1
ATOM 688 N N . LYS A 1 92 ? 10.761 6.673 -14.330 1.00 91.56 92 LYS A N 1
ATOM 689 C CA . LYS A 1 92 ? 10.389 7.504 -15.495 1.00 91.56 92 LYS A CA 1
ATOM 690 C C . LYS A 1 92 ? 9.847 6.660 -16.652 1.00 91.56 92 LYS A C 1
ATOM 692 O O . LYS A 1 92 ? 8.827 7.025 -17.243 1.00 91.56 92 LYS A O 1
ATOM 697 N N . ALA A 1 93 ? 10.479 5.520 -16.936 1.00 91.81 93 ALA A N 1
ATOM 698 C CA . ALA A 1 93 ? 10.016 4.562 -17.938 1.00 91.81 93 ALA A CA 1
ATOM 699 C C . ALA A 1 93 ? 8.617 4.038 -17.588 1.00 91.81 93 ALA A C 1
ATOM 701 O O . ALA A 1 93 ? 7.734 4.044 -18.442 1.00 91.81 93 ALA A O 1
ATOM 702 N N . ARG A 1 94 ? 8.366 3.725 -16.308 1.00 93.75 94 ARG A N 1
ATOM 703 C CA . ARG A 1 94 ? 7.046 3.340 -15.784 1.00 93.75 94 ARG A CA 1
ATOM 704 C C . ARG A 1 94 ? 5.979 4.366 -16.129 1.00 93.75 94 ARG A C 1
ATOM 706 O O . ARG A 1 94 ? 4.906 4.007 -16.605 1.00 93.75 94 ARG A O 1
ATOM 713 N N . LYS A 1 95 ? 6.266 5.644 -15.860 1.00 93.56 95 LYS A N 1
ATOM 714 C CA . LYS A 1 95 ? 5.332 6.742 -16.118 1.00 93.56 95 LYS A CA 1
ATOM 715 C C . LYS A 1 95 ? 5.038 6.856 -17.613 1.00 93.56 95 LYS A C 1
ATOM 717 O O . LYS A 1 95 ? 3.877 6.845 -17.999 1.00 93.56 95 LYS A O 1
ATOM 722 N N . THR A 1 96 ? 6.079 6.886 -18.440 1.00 93.56 96 THR A N 1
ATOM 723 C CA . THR A 1 96 ? 5.954 7.014 -19.900 1.00 93.56 96 THR A CA 1
ATOM 724 C C . THR A 1 96 ? 5.190 5.839 -20.512 1.00 93.56 96 THR A C 1
ATOM 726 O O . THR A 1 96 ? 4.275 6.043 -21.309 1.00 93.56 96 THR A O 1
ATOM 729 N N . ALA A 1 97 ? 5.502 4.610 -20.091 1.00 93.88 97 ALA A N 1
ATOM 730 C CA . ALA A 1 97 ? 4.795 3.407 -20.517 1.00 93.88 97 ALA A CA 1
ATOM 731 C C . ALA A 1 97 ? 3.329 3.424 -20.065 1.00 93.88 97 ALA A C 1
ATOM 733 O O . ALA A 1 97 ? 2.444 3.083 -20.844 1.00 93.88 97 ALA A O 1
ATOM 734 N N . SER A 1 98 ? 3.054 3.877 -18.836 1.00 94.62 98 SER A N 1
ATOM 735 C CA . SER A 1 98 ? 1.686 4.013 -18.326 1.00 94.62 98 SER A CA 1
ATOM 736 C C . SER A 1 98 ? 0.880 5.026 -19.136 1.00 94.62 98 SER A C 1
ATOM 738 O O . SER A 1 98 ? -0.246 4.730 -19.529 1.00 94.62 98 SER A O 1
ATOM 740 N N . ASP A 1 99 ? 1.451 6.199 -19.409 1.00 95.88 99 ASP A N 1
ATOM 741 C CA . ASP A 1 99 ? 0.795 7.270 -20.163 1.00 95.88 99 ASP A CA 1
ATOM 742 C C . ASP A 1 99 ? 0.533 6.826 -21.616 1.00 95.88 99 ASP A C 1
ATOM 744 O O . ASP A 1 99 ? -0.580 6.978 -22.120 1.00 95.88 99 ASP A O 1
ATOM 748 N N . THR A 1 100 ? 1.504 6.158 -22.247 1.00 93.81 100 THR A N 1
ATOM 749 C CA . THR A 1 100 ? 1.375 5.608 -23.610 1.00 93.81 100 THR A CA 1
ATOM 750 C C . THR A 1 100 ? 0.327 4.496 -23.681 1.00 93.81 100 THR A C 1
ATOM 752 O O . THR A 1 100 ? -0.537 4.507 -24.555 1.00 93.81 100 THR A O 1
ATOM 755 N N . ALA A 1 101 ? 0.353 3.546 -22.742 1.00 94.88 101 ALA A N 1
ATOM 756 C CA . ALA A 1 101 ? -0.615 2.453 -22.693 1.00 94.88 101 ALA A CA 1
ATOM 757 C C . ALA A 1 101 ? -2.046 2.974 -22.487 1.00 94.88 101 ALA A C 1
ATOM 759 O O . ALA A 1 101 ? -2.972 2.491 -23.137 1.00 94.88 101 ALA A O 1
ATOM 760 N N . LYS A 1 102 ? -2.227 3.990 -21.632 1.00 95.69 102 LYS A N 1
ATOM 76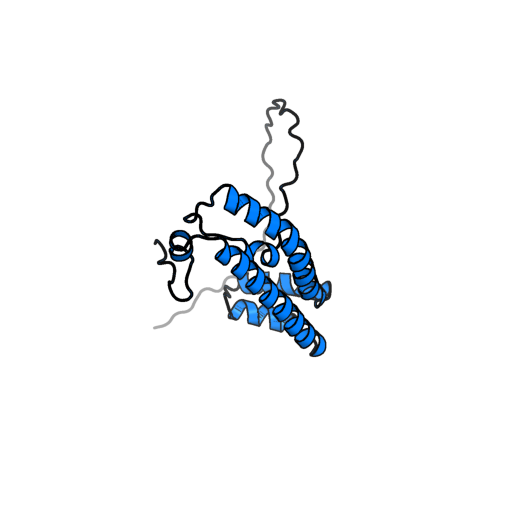1 C CA . LYS A 1 102 ? -3.525 4.654 -21.431 1.00 95.69 102 LYS A CA 1
ATOM 762 C C . LYS A 1 102 ? -3.996 5.389 -22.682 1.00 95.69 102 LYS A C 1
ATOM 764 O O . LYS A 1 102 ? -5.170 5.270 -23.020 1.00 95.69 102 LYS A O 1
ATOM 769 N N . ALA A 1 103 ? -3.110 6.117 -23.365 1.00 95.38 103 ALA A N 1
ATOM 770 C CA . ALA A 1 103 ? -3.432 6.791 -24.624 1.00 95.38 103 ALA A CA 1
ATOM 771 C C . ALA A 1 103 ? -3.849 5.788 -25.716 1.00 95.38 103 ALA A C 1
ATOM 773 O O . ALA A 1 103 ? -4.765 6.058 -26.485 1.00 95.38 103 ALA A O 1
ATOM 774 N N . ALA A 1 104 ? -3.253 4.593 -25.711 1.00 93.56 104 ALA A N 1
ATOM 775 C CA . ALA A 1 104 ? -3.644 3.465 -26.556 1.00 93.56 104 ALA A CA 1
ATOM 776 C C . ALA A 1 104 ? -4.910 2.722 -26.072 1.00 93.56 104 ALA A C 1
ATOM 778 O O . ALA A 1 104 ? -5.256 1.674 -26.611 1.00 93.56 104 ALA A O 1
ATOM 779 N N . GLY A 1 105 ? -5.594 3.215 -25.036 1.00 95.44 105 GLY A N 1
ATOM 780 C CA . GLY A 1 105 ? -6.837 2.636 -24.525 1.00 95.44 105 GLY A CA 1
ATOM 781 C C . GLY A 1 105 ? -6.678 1.386 -23.653 1.00 95.44 105 GLY A C 1
ATOM 782 O O . GLY A 1 105 ? -7.693 0.856 -23.196 1.00 95.44 105 GLY A O 1
ATOM 783 N N . LYS A 1 106 ? -5.448 0.933 -23.361 1.00 96.38 106 LYS A N 1
ATOM 784 C CA . LYS A 1 106 ? -5.200 -0.250 -22.518 1.00 96.38 106 LYS A CA 1
ATOM 785 C C . LYS A 1 106 ? -5.665 0.002 -21.085 1.00 96.38 106 LYS A C 1
ATOM 787 O O . LYS A 1 106 ? -5.419 1.064 -20.506 1.00 96.38 106 LYS A O 1
ATOM 792 N N . LYS A 1 107 ? -6.312 -0.996 -20.475 1.00 94.19 107 LYS A N 1
ATOM 793 C CA . LYS A 1 107 ? -6.841 -0.919 -19.102 1.00 94.19 107 LYS A CA 1
ATOM 794 C C . LYS A 1 107 ? -6.559 -2.200 -18.325 1.00 94.19 107 LYS A C 1
ATOM 796 O O . LYS A 1 107 ? -6.202 -3.228 -18.887 1.00 94.19 107 LYS A O 1
ATOM 801 N N . GLY A 1 108 ? -6.726 -2.134 -17.003 1.00 92.62 108 GLY A N 1
ATOM 802 C CA . GLY A 1 108 ? -6.657 -3.308 -16.131 1.00 92.62 108 GLY A CA 1
ATOM 803 C C . GLY A 1 108 ? -5.357 -4.097 -16.302 1.00 92.62 108 GLY A C 1
ATOM 804 O O . GLY A 1 108 ? -4.273 -3.552 -16.092 1.00 92.62 108 GLY A O 1
ATOM 805 N N . LYS A 1 109 ? -5.485 -5.376 -16.670 1.00 92.94 109 LYS A N 1
ATOM 806 C CA . LYS A 1 109 ? -4.352 -6.287 -16.865 1.00 92.94 109 LYS A CA 1
ATOM 807 C C . LYS A 1 109 ? -3.465 -5.868 -18.042 1.00 92.94 109 LYS A C 1
ATOM 809 O O . LYS A 1 109 ? -2.257 -5.828 -17.879 1.00 92.94 109 LYS A O 1
ATOM 814 N N . GLU A 1 110 ? -4.046 -5.449 -19.164 1.00 91.81 110 GLU A N 1
ATOM 815 C CA . GLU A 1 110 ? -3.286 -5.074 -20.368 1.00 91.81 110 GLU A CA 1
ATOM 816 C C . GLU A 1 110 ? -2.371 -3.866 -20.136 1.00 91.81 110 GLU A C 1
ATOM 818 O O . GLU A 1 110 ? -1.262 -3.801 -20.661 1.00 91.81 110 GLU A O 1
ATOM 823 N N . LEU A 1 111 ? -2.828 -2.901 -19.331 1.00 94.06 111 LEU A N 1
ATOM 824 C CA . LEU A 1 111 ? -1.998 -1.768 -18.924 1.00 94.06 111 LEU A CA 1
ATOM 825 C C . LEU A 1 111 ? -0.847 -2.235 -18.034 1.00 94.06 111 LEU A C 1
ATOM 827 O O . LEU A 1 111 ? 0.284 -1.801 -18.237 1.00 94.06 111 LEU A O 1
ATOM 831 N N . LYS A 1 112 ? -1.131 -3.095 -17.046 1.00 91.88 112 LYS A N 1
ATOM 832 C CA . LYS A 1 112 ? -0.103 -3.624 -16.141 1.00 91.88 112 LYS A CA 1
ATOM 833 C C . LYS A 1 112 ? 0.964 -4.385 -16.914 1.00 91.88 112 LYS A C 1
ATOM 835 O O . LYS A 1 112 ? 2.135 -4.083 -16.734 1.00 91.88 112 LYS A O 1
ATOM 840 N N . ASP A 1 113 ? 0.558 -5.287 -17.800 1.00 92.00 113 ASP A N 1
ATOM 841 C CA . ASP A 1 113 ? 1.475 -6.085 -18.612 1.00 92.00 113 ASP A CA 1
ATOM 842 C C . ASP A 1 113 ? 2.363 -5.171 -19.475 1.00 92.00 113 ASP A C 1
ATOM 844 O O . ASP A 1 113 ? 3.585 -5.258 -19.393 1.00 92.00 113 ASP A O 1
ATOM 848 N N . ALA A 1 114 ? 1.775 -4.192 -20.179 1.00 90.31 114 ALA A N 1
ATOM 849 C CA . ALA A 1 114 ? 2.531 -3.241 -21.002 1.00 90.31 114 ALA A CA 1
ATOM 850 C C . ALA A 1 114 ? 3.538 -2.398 -20.198 1.00 90.31 114 ALA A C 1
ATOM 852 O O . ALA A 1 114 ? 4.626 -2.084 -20.681 1.00 90.31 114 ALA A O 1
ATOM 853 N N . VAL A 1 115 ? 3.184 -2.007 -18.970 1.00 92.44 115 VAL A N 1
ATOM 854 C CA . VAL A 1 115 ? 4.096 -1.278 -18.083 1.00 92.44 115 VAL A CA 1
ATOM 855 C C . VAL A 1 115 ? 5.211 -2.196 -17.589 1.00 92.44 115 VAL A C 1
ATOM 857 O O . VAL A 1 115 ? 6.368 -1.795 -17.625 1.00 92.44 115 VAL A O 1
ATOM 860 N N . THR A 1 116 ? 4.894 -3.416 -17.156 1.00 90.00 116 THR A N 1
ATOM 861 C CA . THR A 1 116 ? 5.880 -4.384 -16.653 1.00 90.00 116 THR A CA 1
ATOM 862 C C . THR A 1 116 ? 6.896 -4.770 -17.726 1.00 90.00 116 THR A C 1
ATOM 864 O O . THR A 1 116 ? 8.095 -4.770 -17.450 1.00 90.00 116 THR A O 1
ATOM 867 N N . GLU A 1 117 ? 6.449 -5.020 -18.959 1.00 89.69 117 GLU A N 1
ATOM 868 C CA . GLU A 1 117 ? 7.334 -5.295 -20.100 1.00 89.69 117 GLU A CA 1
ATOM 869 C C . GLU A 1 117 ? 8.307 -4.136 -20.361 1.00 89.69 117 GLU A C 1
ATOM 871 O O . GLU A 1 117 ? 9.496 -4.355 -20.603 1.00 89.69 117 GLU A O 1
ATOM 876 N N . ALA A 1 118 ? 7.838 -2.891 -20.237 1.00 90.31 118 ALA A N 1
ATOM 877 C CA . ALA A 1 118 ? 8.670 -1.706 -20.428 1.00 90.31 118 ALA A CA 1
ATOM 878 C C . ALA A 1 118 ? 9.731 -1.512 -19.329 1.00 90.31 118 ALA A C 1
ATOM 880 O O . ALA A 1 118 ? 10.730 -0.830 -19.563 1.00 90.31 118 ALA A O 1
ATOM 881 N N . LEU A 1 119 ? 9.538 -2.093 -18.138 1.00 90.19 119 LEU A N 1
ATOM 882 C CA . LEU A 1 119 ? 10.458 -1.934 -17.007 1.00 90.19 119 LEU A CA 1
ATOM 883 C C . LEU A 1 119 ? 11.695 -2.827 -17.079 1.00 90.19 119 LEU A C 1
ATOM 885 O O . LEU A 1 119 ? 12.676 -2.510 -16.403 1.00 90.19 119 LEU A O 1
ATOM 889 N N . LYS A 1 120 ? 11.656 -3.907 -17.877 1.00 89.00 120 LYS A N 1
ATOM 890 C CA . LYS A 1 120 ? 12.774 -4.850 -18.075 1.00 89.00 120 LYS A CA 1
ATOM 891 C C . LYS A 1 120 ? 13.489 -5.200 -16.760 1.00 89.00 120 LYS A C 1
ATOM 893 O O . LYS A 1 120 ? 14.698 -5.033 -16.632 1.00 89.00 120 LYS A O 1
ATOM 898 N N . LEU A 1 121 ? 12.713 -5.611 -15.758 1.00 90.62 121 LEU A N 1
ATOM 899 C CA . LEU A 1 121 ? 13.222 -5.893 -14.414 1.00 90.62 121 LEU A CA 1
ATOM 900 C C . LEU A 1 121 ? 14.194 -7.078 -14.438 1.00 90.62 121 LEU A C 1
ATOM 902 O O . LEU A 1 121 ? 13.896 -8.092 -15.077 1.00 90.62 121 LEU A O 1
ATOM 906 N N . SER A 1 122 ? 15.305 -6.972 -13.703 1.00 92.94 122 SER A N 1
ATOM 907 C CA . SER A 1 122 ? 16.159 -8.133 -13.425 1.00 92.94 122 SER A CA 1
ATOM 908 C C . SER A 1 122 ? 15.423 -9.146 -12.542 1.00 92.94 122 SER A C 1
ATOM 910 O O . SER A 1 122 ? 14.430 -8.812 -11.891 1.00 92.94 122 SER A O 1
ATOM 912 N N . ASP A 1 123 ? 15.899 -10.388 -12.496 1.00 93.31 123 ASP A N 1
ATOM 913 C CA . ASP A 1 123 ? 15.265 -11.418 -11.665 1.00 93.31 123 ASP A CA 1
ATOM 914 C C . ASP A 1 123 ? 15.359 -11.087 -10.167 1.00 93.31 123 ASP A C 1
ATOM 916 O O . ASP A 1 123 ? 14.369 -11.217 -9.448 1.00 93.31 123 ASP A O 1
ATOM 920 N N . GLU A 1 124 ? 16.476 -10.505 -9.726 1.00 92.81 124 GLU A N 1
ATOM 921 C CA . GLU A 1 124 ? 16.638 -9.978 -8.363 1.00 92.81 124 GLU A CA 1
ATOM 922 C C . GLU A 1 124 ? 15.642 -8.850 -8.048 1.00 92.81 124 GLU A C 1
ATOM 924 O O . GLU A 1 124 ? 15.075 -8.796 -6.952 1.00 92.81 124 GLU A O 1
ATOM 929 N N . GLN A 1 125 ? 15.381 -7.951 -9.007 1.00 93.19 125 GLN A N 1
ATOM 930 C CA . GLN A 1 125 ? 14.377 -6.897 -8.844 1.00 93.19 125 GLN A CA 1
ATOM 931 C C . GLN A 1 125 ? 12.964 -7.476 -8.776 1.00 93.19 125 GLN A C 1
ATOM 933 O O . GLN A 1 125 ? 12.166 -7.017 -7.962 1.00 93.19 125 GLN A O 1
ATOM 938 N N . LYS A 1 126 ? 12.637 -8.489 -9.590 1.00 92.81 126 LYS A N 1
ATOM 939 C CA . LYS A 1 126 ? 11.333 -9.171 -9.529 1.00 92.81 126 LYS A CA 1
ATOM 940 C C . LYS A 1 126 ? 11.124 -9.846 -8.176 1.00 92.81 126 LYS A C 1
ATOM 942 O O . LYS A 1 126 ? 10.053 -9.703 -7.591 1.00 92.81 126 LYS A O 1
ATOM 947 N N . GLU A 1 127 ? 12.136 -10.541 -7.659 1.00 94.75 127 GLU A N 1
ATOM 948 C CA . GLU A 1 127 ? 12.056 -11.196 -6.352 1.00 94.75 127 GLU A CA 1
ATOM 949 C C . GLU A 1 127 ? 11.920 -10.170 -5.219 1.00 94.75 127 GLU A C 1
ATOM 951 O O . GLU A 1 127 ? 11.054 -10.307 -4.351 1.00 94.75 127 GLU A O 1
ATOM 956 N N . SER A 1 128 ? 12.723 -9.102 -5.255 1.00 93.94 128 SER A N 1
ATOM 957 C CA . SER A 1 128 ? 12.657 -8.013 -4.273 1.00 93.94 128 SER A CA 1
ATOM 958 C C . SER A 1 128 ? 11.299 -7.311 -4.298 1.00 93.94 128 SER A C 1
ATOM 960 O O . SER A 1 128 ? 10.728 -7.033 -3.245 1.00 93.94 128 SER A O 1
ATOM 962 N N . MET A 1 129 ? 10.744 -7.083 -5.492 1.00 93.12 129 MET A N 1
ATOM 963 C CA . MET A 1 129 ? 9.403 -6.530 -5.673 1.00 93.12 129 MET A CA 1
ATOM 964 C C . MET A 1 129 ? 8.342 -7.451 -5.089 1.00 93.12 129 MET A C 1
ATOM 966 O O . MET A 1 129 ? 7.535 -6.992 -4.292 1.00 93.12 129 MET A O 1
ATOM 970 N N . ALA A 1 130 ? 8.374 -8.747 -5.405 1.00 94.06 130 ALA A N 1
ATOM 971 C CA . ALA A 1 130 ? 7.407 -9.709 -4.885 1.00 94.06 130 ALA A CA 1
ATOM 972 C C . ALA A 1 130 ? 7.438 -9.785 -3.348 1.00 94.06 130 ALA A C 1
ATOM 974 O O . ALA A 1 130 ? 6.386 -9.811 -2.708 1.00 94.06 130 ALA A O 1
ATOM 975 N N . LYS A 1 131 ? 8.632 -9.772 -2.739 1.00 94.81 131 LYS A N 1
ATOM 976 C CA . LYS A 1 131 ? 8.790 -9.742 -1.275 1.00 94.81 131 LYS A CA 1
ATOM 977 C C . LYS A 1 131 ? 8.240 -8.449 -0.672 1.00 94.81 131 LYS A C 1
ATOM 979 O O . LYS A 1 131 ? 7.451 -8.514 0.268 1.00 94.81 131 LYS A O 1
ATOM 984 N N . ALA A 1 132 ? 8.610 -7.293 -1.225 1.00 95.19 132 ALA A N 1
ATOM 985 C CA . ALA A 1 132 ? 8.152 -5.993 -0.737 1.00 95.19 132 ALA A CA 1
ATOM 986 C C . ALA A 1 132 ? 6.633 -5.803 -0.916 1.00 95.19 132 ALA A C 1
ATOM 988 O O . ALA A 1 132 ? 5.961 -5.299 -0.018 1.00 95.19 132 ALA A O 1
ATOM 989 N N . GLU A 1 133 ? 6.068 -6.244 -2.043 1.00 94.12 133 GLU A N 1
ATOM 990 C CA . GLU A 1 133 ? 4.624 -6.211 -2.296 1.00 94.12 133 GLU A CA 1
ATOM 991 C C . GLU A 1 133 ? 3.862 -7.135 -1.348 1.00 94.12 133 GLU A C 1
ATOM 993 O O . GLU A 1 133 ? 2.791 -6.762 -0.863 1.00 94.12 133 GLU A O 1
ATOM 998 N N . LYS A 1 134 ? 4.412 -8.318 -1.048 1.00 95.75 134 LYS A N 1
ATOM 999 C CA . LYS A 1 134 ? 3.832 -9.229 -0.061 1.00 95.75 134 LYS A CA 1
ATOM 1000 C C . LYS A 1 134 ? 3.832 -8.603 1.332 1.00 95.75 134 LYS A C 1
ATOM 1002 O O . LYS A 1 134 ? 2.781 -8.572 1.960 1.00 95.75 134 LYS A O 1
ATOM 1007 N N . GLU A 1 135 ? 4.957 -8.038 1.772 1.00 94.81 135 GLU A N 1
ATOM 1008 C CA . GLU A 1 135 ? 5.056 -7.344 3.064 1.00 94.81 135 GLU A CA 1
ATOM 1009 C C . GLU A 1 135 ? 4.033 -6.201 3.167 1.00 94.81 135 GLU A C 1
ATOM 1011 O O . GLU A 1 135 ? 3.291 -6.110 4.146 1.00 94.81 135 GLU A O 1
ATOM 1016 N N . LEU A 1 136 ? 3.935 -5.363 2.128 1.00 95.44 136 LEU A N 1
ATOM 1017 C CA . LEU A 1 136 ? 2.944 -4.290 2.069 1.00 95.44 136 LEU A CA 1
ATOM 1018 C C . LEU A 1 136 ? 1.512 -4.836 2.125 1.00 95.44 136 LEU A C 1
ATOM 1020 O O . LEU A 1 136 ? 0.677 -4.290 2.843 1.00 95.44 136 LEU A O 1
ATOM 1024 N N . THR A 1 137 ? 1.222 -5.904 1.381 1.00 95.62 137 THR A N 1
ATOM 1025 C CA . THR A 1 137 ? -0.112 -6.515 1.330 1.00 95.62 137 THR A CA 1
ATOM 1026 C C . THR A 1 137 ? -0.508 -7.106 2.679 1.00 95.62 137 THR A C 1
ATOM 1028 O O . THR A 1 137 ? -1.638 -6.907 3.123 1.00 95.62 137 THR A O 1
ATOM 1031 N N . ASP A 1 138 ? 0.402 -7.816 3.340 1.00 95.88 138 ASP A N 1
ATOM 1032 C CA . ASP A 1 138 ? 0.151 -8.428 4.643 1.00 95.88 138 ASP A CA 1
ATOM 1033 C C . ASP A 1 138 ? -0.073 -7.347 5.710 1.00 95.88 138 ASP A C 1
ATOM 1035 O O . ASP A 1 138 ? -1.031 -7.429 6.480 1.00 95.88 138 ASP A O 1
ATOM 1039 N N . LEU A 1 139 ? 0.714 -6.265 5.682 1.00 96.44 139 LEU A N 1
ATOM 1040 C CA . LEU A 1 139 ? 0.512 -5.121 6.569 1.00 96.44 139 LEU A CA 1
ATOM 1041 C C . LEU A 1 139 ? -0.827 -4.416 6.309 1.00 96.44 139 LEU A C 1
ATOM 1043 O O . LEU A 1 139 ? -1.561 -4.119 7.249 1.00 96.44 139 LEU A O 1
ATOM 1047 N N . GLN A 1 140 ? -1.187 -4.187 5.043 1.00 95.62 140 GLN A N 1
ATOM 1048 C CA . GLN A 1 140 ? -2.486 -3.619 4.676 1.00 95.62 140 GLN A CA 1
ATOM 1049 C C . GLN A 1 140 ? -3.647 -4.485 5.165 1.00 95.62 140 GLN A C 1
ATOM 1051 O O . GLN A 1 140 ? -4.629 -3.946 5.675 1.00 95.62 140 GLN A O 1
ATOM 1056 N N . LYS A 1 141 ? -3.549 -5.813 5.026 1.00 95.88 141 LYS A N 1
ATOM 1057 C CA . LYS A 1 141 ? -4.567 -6.749 5.518 1.00 95.88 141 LYS A CA 1
ATOM 1058 C C . LYS A 1 141 ? -4.698 -6.677 7.032 1.00 95.88 141 LYS A C 1
ATOM 1060 O O . LYS A 1 141 ? -5.803 -6.449 7.509 1.00 95.88 141 LYS A O 1
ATOM 1065 N N . ALA A 1 142 ? -3.588 -6.763 7.761 1.00 95.94 142 ALA A N 1
ATOM 1066 C CA . ALA A 1 142 ? -3.590 -6.677 9.218 1.00 95.94 142 ALA A CA 1
ATOM 1067 C C . ALA A 1 142 ? -4.190 -5.348 9.711 1.00 95.94 142 ALA A C 1
ATOM 1069 O O . ALA A 1 142 ? -5.075 -5.334 10.564 1.00 95.94 142 ALA A O 1
ATOM 1070 N N . THR A 1 143 ? -3.789 -4.215 9.118 1.00 96.69 143 THR A N 1
ATOM 1071 C CA . THR A 1 143 ? -4.380 -2.908 9.449 1.00 96.69 143 THR A CA 1
ATOM 1072 C C . THR A 1 143 ? -5.871 -2.872 9.115 1.00 96.69 143 THR A C 1
ATOM 1074 O O . THR A 1 143 ? -6.671 -2.360 9.896 1.00 96.69 143 THR A O 1
ATOM 1077 N N . ARG A 1 144 ? -6.283 -3.436 7.974 1.00 95.56 144 ARG A N 1
ATOM 1078 C CA . ARG A 1 144 ? -7.696 -3.490 7.588 1.00 95.56 144 ARG A CA 1
ATOM 1079 C C . ARG A 1 144 ? -8.517 -4.347 8.550 1.00 95.56 144 ARG A C 1
ATOM 1081 O O . ARG A 1 144 ? -9.637 -3.967 8.872 1.00 95.56 144 ARG A O 1
ATOM 1088 N N . GLU A 1 145 ? -7.986 -5.468 9.017 1.00 95.88 145 GLU A N 1
ATOM 1089 C CA . GLU A 1 145 ? -8.633 -6.318 10.019 1.00 95.88 145 GLU A CA 1
ATOM 1090 C C . GLU A 1 145 ? -8.844 -5.561 11.333 1.00 95.88 145 GLU A C 1
ATOM 1092 O O . GLU A 1 145 ? -9.947 -5.588 11.873 1.00 95.88 145 GLU A O 1
ATOM 1097 N N . GLN A 1 146 ? -7.852 -4.789 11.788 1.00 96.12 146 GLN 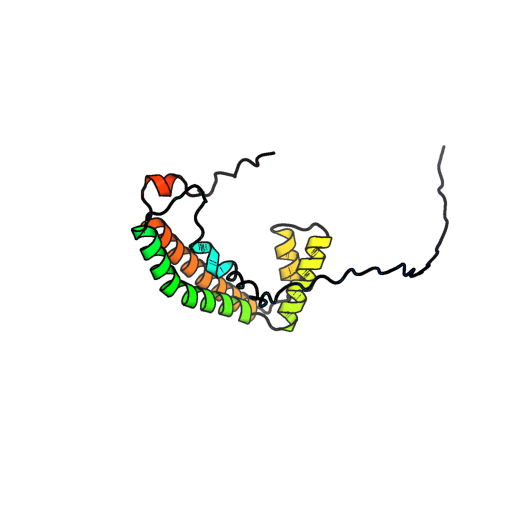A N 1
ATOM 1098 C CA . GLN A 1 146 ? -7.989 -3.919 12.963 1.00 96.12 146 GLN A CA 1
ATOM 1099 C C . GLN A 1 146 ? -9.062 -2.834 12.766 1.00 96.12 146 GLN A C 1
ATOM 1101 O O . GLN A 1 146 ? -9.873 -2.594 13.662 1.00 96.12 146 GLN A O 1
ATOM 1106 N N . VAL A 1 147 ? -9.129 -2.221 11.577 1.00 95.94 147 VAL A N 1
ATOM 1107 C CA . VAL A 1 147 ? -10.197 -1.269 11.215 1.00 95.94 147 VAL A CA 1
ATOM 1108 C C . VAL A 1 147 ? -11.574 -1.936 11.216 1.00 95.94 147 VAL A C 1
ATOM 1110 O O . VAL A 1 147 ? -12.547 -1.331 11.646 1.00 95.94 147 VAL A O 1
ATOM 1113 N N . VAL A 1 148 ? -11.694 -3.177 10.748 1.00 94.88 148 VAL A N 1
ATOM 1114 C CA . VAL A 1 148 ? -12.978 -3.896 10.735 1.00 94.88 148 VAL A CA 1
ATOM 1115 C C . VAL A 1 148 ? -13.377 -4.359 12.140 1.00 94.88 148 VAL A C 1
ATOM 1117 O O . VAL A 1 148 ? -14.561 -4.350 12.469 1.00 94.88 148 VAL A O 1
ATOM 1120 N N . ALA A 1 149 ? -12.412 -4.725 12.984 1.00 95.62 149 ALA A N 1
ATOM 1121 C CA . ALA A 1 149 ? -12.653 -5.207 14.342 1.00 95.62 149 ALA A CA 1
ATOM 1122 C C . ALA A 1 149 ? -13.264 -4.143 15.270 1.00 95.62 149 ALA A C 1
ATOM 1124 O O . ALA A 1 149 ? -13.999 -4.497 16.188 1.00 95.62 149 ALA A O 1
ATOM 1125 N N . MET A 1 150 ? -13.008 -2.851 15.027 1.00 94.94 150 MET A N 1
ATOM 1126 C CA . MET A 1 150 ? -13.610 -1.760 15.813 1.00 94.94 150 MET A CA 1
ATOM 1127 C C . MET A 1 150 ? -15.049 -1.408 15.399 1.00 94.94 150 MET A C 1
ATOM 1129 O O . MET A 1 150 ? -15.696 -0.615 16.084 1.00 94.94 150 MET A O 1
ATOM 1133 N N . LEU A 1 151 ? -15.544 -1.953 14.282 1.00 95.31 151 LEU A N 1
ATOM 1134 C CA . LEU A 1 151 ? -16.900 -1.702 13.797 1.00 95.31 151 LEU A CA 1
ATOM 1135 C C . LEU A 1 151 ? -17.925 -2.586 14.515 1.00 95.31 151 LEU A C 1
ATOM 1137 O O . LEU A 1 151 ? -17.633 -3.721 14.897 1.00 95.31 151 LEU A O 1
ATOM 1141 N N . THR A 1 152 ? -19.153 -2.087 14.628 1.00 95.75 152 THR A N 1
ATOM 1142 C CA . THR A 1 152 ? -20.307 -2.892 15.040 1.00 95.75 152 THR A CA 1
ATOM 1143 C C . THR A 1 152 ? -20.705 -3.859 13.928 1.00 95.75 152 THR A C 1
ATOM 1145 O O . THR A 1 152 ? -20.366 -3.661 12.759 1.00 95.75 152 THR A O 1
ATOM 1148 N N . ASP A 1 153 ? -21.458 -4.904 14.259 1.00 94.19 153 ASP A N 1
ATOM 1149 C CA . ASP A 1 153 ? -21.888 -5.883 13.254 1.00 94.19 153 ASP A CA 1
ATOM 1150 C C . ASP A 1 153 ? -22.815 -5.261 12.194 1.00 94.19 153 ASP A C 1
ATOM 1152 O O . ASP A 1 153 ? -22.698 -5.572 11.006 1.00 94.19 153 ASP A O 1
ATOM 1156 N N . GLU A 1 154 ? -23.636 -4.281 12.584 1.00 91.44 154 GLU A N 1
ATOM 1157 C CA . GLU A 1 154 ? -24.447 -3.475 11.662 1.00 91.44 154 GLU A CA 1
ATOM 1158 C C . GLU A 1 154 ? -23.587 -2.653 10.686 1.00 91.44 154 GLU A C 1
ATOM 1160 O O . GLU A 1 154 ? -23.864 -2.588 9.484 1.00 91.44 154 GLU A O 1
ATOM 1165 N N . GLN A 1 155 ? -22.496 -2.048 11.165 1.00 94.06 155 GLN A N 1
ATOM 1166 C CA . GLN A 1 155 ? -21.551 -1.329 10.308 1.00 94.06 155 GLN A CA 1
ATOM 1167 C C . GLN A 1 155 ? -20.797 -2.300 9.386 1.00 94.06 155 GLN A C 1
ATOM 1169 O O . GLN A 1 155 ? -20.647 -2.021 8.195 1.00 94.06 155 GLN A O 1
ATOM 1174 N N . LYS A 1 156 ? -20.374 -3.470 9.886 1.00 92.69 156 LYS A N 1
ATOM 1175 C CA . LYS A 1 156 ? -19.699 -4.502 9.076 1.00 92.69 156 LYS A CA 1
ATOM 1176 C C . LYS A 1 156 ? -20.568 -4.998 7.923 1.00 92.69 156 LYS A C 1
ATOM 1178 O O . LYS A 1 156 ? -20.042 -5.219 6.834 1.00 92.69 156 LYS A O 1
ATOM 1183 N N . ALA A 1 157 ? -21.883 -5.110 8.116 1.00 90.94 157 ALA A N 1
ATOM 1184 C CA . ALA A 1 157 ? -22.822 -5.501 7.061 1.00 90.94 157 ALA A CA 1
ATOM 1185 C C . ALA A 1 157 ? -22.833 -4.533 5.858 1.00 90.94 157 ALA A C 1
ATOM 1187 O O . ALA A 1 157 ? -23.194 -4.925 4.747 1.00 90.94 157 ALA A O 1
ATOM 1188 N N . ASN A 1 158 ? -22.389 -3.286 6.059 1.00 89.56 158 ASN A N 1
ATOM 1189 C CA . ASN A 1 158 ? -22.272 -2.260 5.023 1.00 89.56 158 ASN A CA 1
ATOM 1190 C C . ASN A 1 158 ? -20.895 -2.230 4.331 1.00 89.56 158 ASN A C 1
ATOM 1192 O O . ASN A 1 158 ? -20.666 -1.410 3.436 1.00 89.56 158 ASN A O 1
ATOM 1196 N N . LEU A 1 159 ? -19.962 -3.111 4.707 1.00 90.00 159 LEU A N 1
ATOM 1197 C CA . LEU A 1 159 ? -18.672 -3.220 4.033 1.00 90.00 159 LEU A CA 1
ATOM 1198 C C . LEU A 1 159 ? -18.816 -3.885 2.651 1.00 90.00 159 LEU A C 1
ATOM 1200 O O . LEU A 1 159 ? -19.619 -4.802 2.468 1.00 90.00 159 LEU A O 1
ATOM 1204 N N . PRO A 1 160 ? -18.010 -3.471 1.657 1.00 81.31 160 PRO A N 1
ATOM 1205 C CA . PRO A 1 160 ? -18.003 -4.116 0.353 1.00 81.31 160 PRO A CA 1
ATOM 1206 C C . PRO A 1 160 ? -17.452 -5.540 0.480 1.00 81.31 160 PRO A C 1
ATOM 1208 O O . PRO A 1 160 ? -16.288 -5.731 0.831 1.00 81.31 160 PRO A O 1
ATOM 1211 N N . THR A 1 161 ? -18.272 -6.539 0.160 1.00 73.69 161 THR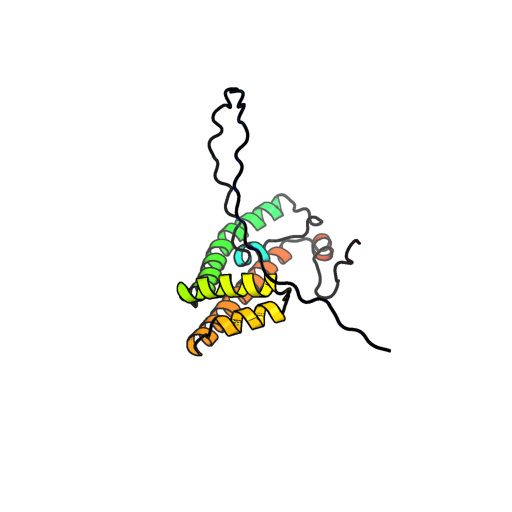 A N 1
ATOM 1212 C CA . THR A 1 161 ? -17.832 -7.935 0.095 1.00 73.69 161 THR A CA 1
ATOM 1213 C C . THR A 1 161 ? -17.261 -8.263 -1.288 1.00 73.69 161 THR A C 1
ATOM 1215 O O . THR A 1 161 ? -17.776 -7.774 -2.305 1.00 73.69 161 THR A O 1
ATOM 1218 N N . PRO A 1 162 ? -16.208 -9.100 -1.375 1.00 55.97 162 PRO A N 1
ATOM 1219 C CA . PRO A 1 162 ? -15.730 -9.602 -2.657 1.00 55.97 162 PRO A CA 1
ATOM 1220 C C . PRO A 1 162 ? -16.875 -10.358 -3.347 1.00 55.97 162 PRO A C 1
ATOM 1222 O O . PRO A 1 162 ? -17.341 -11.372 -2.841 1.00 55.97 162 PRO A O 1
ATOM 1225 N N . GLY A 1 163 ? -17.376 -9.838 -4.472 1.00 53.25 163 GLY A N 1
ATOM 1226 C CA . GLY A 1 163 ? -18.455 -10.468 -5.249 1.00 53.25 163 GLY A CA 1
ATOM 1227 C C . GLY A 1 163 ? -19.727 -9.632 -5.409 1.00 53.25 163 GLY A C 1
ATOM 1228 O O . GLY A 1 163 ? -20.401 -9.767 -6.430 1.00 53.25 163 GLY A O 1
ATOM 1229 N N . LYS A 1 164 ? -20.021 -8.677 -4.513 1.00 50.03 164 LYS A N 1
ATOM 1230 C CA . LYS A 1 164 ? -21.057 -7.663 -4.781 1.00 50.03 164 LYS A CA 1
ATOM 1231 C C . LYS A 1 164 ? -20.468 -6.596 -5.702 1.00 50.03 164 LYS A C 1
ATOM 1233 O O . LYS A 1 164 ? -19.984 -5.557 -5.256 1.00 50.03 164 LYS A O 1
ATOM 1238 N N . LYS A 1 165 ? -20.468 -6.865 -7.017 1.00 44.03 165 LYS A N 1
ATOM 1239 C CA . LYS A 1 165 ? -20.257 -5.827 -8.039 1.00 44.03 165 LYS A CA 1
ATOM 1240 C C . LYS A 1 165 ? -21.158 -4.651 -7.665 1.00 44.03 165 LYS A C 1
ATOM 1242 O O . LYS A 1 165 ? -22.369 -4.835 -7.576 1.00 44.03 165 LYS A O 1
ATOM 1247 N N . LYS A 1 166 ? -20.584 -3.458 -7.455 1.00 46.56 166 LYS A N 1
ATOM 1248 C CA . LYS A 1 166 ? -21.377 -2.227 -7.444 1.00 46.56 166 LYS A CA 1
ATOM 1249 C C . LYS A 1 166 ? -22.188 -2.246 -8.737 1.00 46.56 166 LYS A C 1
ATOM 1251 O O . LYS A 1 166 ? -21.593 -2.190 -9.816 1.00 46.56 166 LYS A O 1
ATOM 1256 N N . ALA A 1 167 ? -23.506 -2.411 -8.629 1.00 41.91 167 ALA A N 1
ATOM 1257 C CA . ALA A 1 167 ? -24.401 -2.133 -9.735 1.00 41.91 167 ALA A CA 1
ATOM 1258 C C . ALA A 1 167 ? -24.039 -0.716 -10.171 1.00 41.91 167 ALA A C 1
ATOM 1260 O O . ALA A 1 167 ? -24.124 0.221 -9.375 1.00 41.91 167 ALA A O 1
ATOM 1261 N N . LYS A 1 168 ? -23.467 -0.582 -11.369 1.00 41.66 168 LYS A N 1
ATOM 1262 C CA . LYS A 1 168 ? -23.173 0.733 -11.914 1.00 41.66 168 LYS A CA 1
ATOM 1263 C C . LYS A 1 168 ? -24.522 1.430 -12.024 1.00 41.66 168 LYS A C 1
ATOM 1265 O O . LYS A 1 168 ? -25.347 0.997 -12.824 1.00 41.66 168 LYS A O 1
ATOM 1270 N N . ALA A 1 169 ? -24.753 2.443 -11.191 1.00 41.12 169 ALA A N 1
ATOM 1271 C CA . ALA A 1 169 ? -25.766 3.435 -11.494 1.00 41.12 169 ALA A CA 1
ATOM 1272 C C . ALA A 1 169 ? -25.405 3.978 -12.883 1.00 41.12 169 ALA A C 1
ATOM 1274 O O . ALA A 1 169 ? -24.262 4.392 -13.108 1.00 41.12 169 ALA A O 1
ATOM 1275 N N . LYS A 1 170 ? -26.325 3.754 -13.818 1.00 34.09 170 LYS A N 1
ATOM 1276 C CA . LYS A 1 170 ? -26.228 4.120 -15.226 1.00 34.09 170 LYS A CA 1
ATOM 1277 C C . LYS A 1 170 ? -26.322 5.631 -15.374 1.00 34.09 170 LYS A C 1
ATOM 1279 O O . LYS A 1 170 ? -27.094 6.226 -14.593 1.00 34.09 170 LYS A O 1
#

Radius of gyration: 25.3 Å; chains: 1; bounding box: 43×57×82 Å

Organism: NCBI:txid1841610

pLDDT: mean 78.71, std 22.94, range [34.09, 96.69]

Secondary structure (DSSP, 8-state):
-----------------------------------PPPPPPHHHHGGG---TT-PPPHHHHHHHHHHHHHHHHHHHHHHHHHHHTS-HHHHHHHHHHHHHHHHTT--HHHHHHHHHHHH---HHHHHHHHHHHHHHHHHHHHHHHHHHHTS-HHHHTTSPPTT-------